Protein AF-A0A3S0DX94-F1 (afdb_monomer)

Solvent-accessible surface area (backbone atoms only — not comparable to full-atom values): 6609 Å² total; per-residue (Å²): 120,47,80,39,68,57,62,43,74,47,54,82,88,45,47,80,31,44,38,31,38,52,30,42,66,28,37,43,39,30,41,55,77,41,67,38,76,60,48,30,38,37,38,33,31,64,33,45,20,77,35,85,22,40,34,42,30,48,67,47,78,71,33,16,28,40,45,38,32,47,30,37,46,73,54,102,86,46,73,49,76,38,68,35,49,78,74,55,16,26,30,38,43,18,46,42,30,31,40,10,33,36,58,75,18,36,40,39,40,31,21,72,31,65,34,28,30,38,38,42,36,42,37,45,27,39,84,75,71,48,70,33,58,38,70,81,101

Mean predicted aligned error: 2.98 Å

Sequence (137 aa):
MVNLTASTALDSSYNDKTVKLNAAAGLTVTLPAATGSGFKVKIVVGTTVTSNGYIIQVANSTDAYQGFSLIVSDDTAAVKGFIASAGSDDTVTLNGTTTGGYVGDVVEIEDIESGKFQVSVTGKATGTEATPFSAAV

Secondary structure (DSSP, 8-state):
-EEESS-EE--GGGTTEEEEE--TT-EEEEPPP-BS---EEEEEE-S---SS-EEEE-SSTT-EEEEEEEEE-SSTT-EEEEE--TTT--EEEE-SBTTB--TT-EEEEEEEEBTEEEEEEEEE--SS---SEE---

Nearest PDB structures (foldseek):
  6xv2-assembly1_A  TM=4.590E-01  e=9.175E+00  Rice yellow mottle virus
  5x7h-assembly1_A  TM=2.026E-01  e=5.355E+00  Paenibacillus sp. 598K

Radius of gyration: 13.67 Å; Cα contacts (8 Å, |Δi|>4): 416; chains: 1; bounding box: 35×30×34 Å

pLDDT: mean 95.63, std 4.78, range [65.81, 98.56]

Foldseek 3Di:
DAEDQEADEDDQVQAPHEYEYDHLQEYEYEYEAQAQPFRKYKYFHAAQHDHDWHKYFYPDQQAFEFEWEWAAEPPDGDTDIDTGDPRAWGMFTDGSAQRHRHGGKMWIWTRRHGRYIYIYTYYYHYDHHDHRTDHDD

Structure (mmCIF, N/CA/C/O backbone):
data_AF-A0A3S0DX94-F1
#
_entry.id   AF-A0A3S0DX94-F1
#
loop_
_atom_site.group_PDB
_atom_site.id
_atom_site.type_symbol
_atom_site.label_atom_id
_atom_site.label_alt_id
_atom_site.label_comp_id
_atom_site.label_asym_id
_atom_site.label_entity_id
_atom_site.label_seq_id
_atom_site.pdbx_PDB_ins_code
_atom_site.Cartn_x
_atom_site.Cartn_y
_atom_site.Cartn_z
_atom_site.occupancy
_atom_site.B_iso_or_equiv
_atom_site.auth_seq_id
_atom_site.auth_comp_id
_atom_site.auth_asym_id
_atom_site.auth_atom_id
_atom_site.pdbx_PDB_model_num
ATOM 1 N N . MET A 1 1 ? -2.941 -15.768 3.301 1.00 82.88 1 MET A N 1
ATOM 2 C CA . MET A 1 1 ? -2.886 -14.724 2.257 1.00 82.88 1 MET A CA 1
ATOM 3 C C . MET A 1 1 ? -4.236 -14.693 1.562 1.00 82.88 1 MET A C 1
ATOM 5 O O . MET A 1 1 ? -4.719 -15.764 1.219 1.00 82.88 1 MET A O 1
ATOM 9 N N . VAL A 1 2 ? -4.848 -13.519 1.413 1.00 96.31 2 VAL A N 1
ATOM 10 C CA . VAL A 1 2 ? -6.138 -13.328 0.723 1.00 96.31 2 VAL A CA 1
ATOM 11 C C . VAL A 1 2 ? -5.873 -12.779 -0.675 1.00 96.31 2 VAL A C 1
ATOM 13 O O . VAL A 1 2 ? -4.943 -11.999 -0.849 1.00 96.31 2 VAL A O 1
ATOM 16 N N . ASN A 1 3 ? -6.64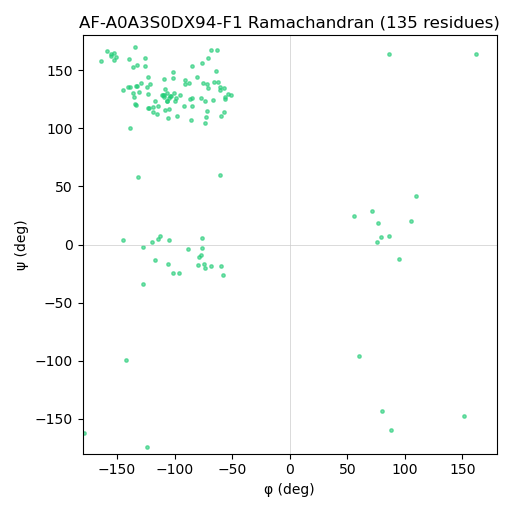3 -13.197 -1.675 1.00 97.31 3 ASN A N 1
ATOM 17 C CA . ASN A 1 3 ? -6.466 -12.777 -3.061 1.00 97.31 3 ASN A CA 1
ATOM 18 C C . ASN A 1 3 ? -7.667 -11.950 -3.527 1.00 97.31 3 ASN A C 1
ATOM 20 O O . ASN A 1 3 ? -8.774 -12.481 -3.567 1.00 97.31 3 ASN A O 1
ATOM 24 N N . LEU A 1 4 ? -7.442 -10.694 -3.907 1.00 97.94 4 LEU A N 1
ATOM 25 C CA . LEU A 1 4 ? -8.480 -9.803 -4.420 1.00 97.94 4 LEU A CA 1
ATOM 26 C C . LEU A 1 4 ? -8.369 -9.672 -5.937 1.00 97.94 4 LEU A C 1
ATOM 28 O O . LEU A 1 4 ? -7.310 -9.348 -6.474 1.00 97.94 4 LEU A O 1
ATOM 32 N N . THR A 1 5 ? -9.485 -9.909 -6.618 1.00 97.50 5 THR A N 1
ATOM 33 C CA . THR A 1 5 ? -9.634 -9.754 -8.076 1.00 97.50 5 THR A CA 1
ATOM 34 C C . THR A 1 5 ? -10.703 -8.725 -8.446 1.00 97.50 5 THR A C 1
ATOM 36 O O . THR A 1 5 ? -10.986 -8.533 -9.622 1.00 97.50 5 THR A O 1
ATOM 39 N N . ALA A 1 6 ? -11.320 -8.090 -7.449 1.00 97.62 6 ALA A N 1
ATOM 40 C CA . ALA A 1 6 ? -12.346 -7.066 -7.591 1.00 97.62 6 ALA A CA 1
ATOM 41 C C . ALA A 1 6 ? -12.282 -6.104 -6.398 1.00 97.62 6 ALA A C 1
ATOM 43 O O . ALA A 1 6 ? -11.706 -6.439 -5.355 1.00 97.62 6 ALA A O 1
ATOM 44 N N . SER A 1 7 ? -12.879 -4.920 -6.548 1.00 98.25 7 SER A N 1
ATOM 45 C CA . SER A 1 7 ? -12.944 -3.929 -5.475 1.00 98.25 7 SER A CA 1
ATOM 46 C C . SER A 1 7 ? -13.604 -4.510 -4.226 1.00 98.25 7 SER A C 1
ATOM 48 O O . SER A 1 7 ? -14.611 -5.209 -4.323 1.00 98.25 7 SER A O 1
ATOM 50 N N . THR A 1 8 ? -13.013 -4.257 -3.062 1.00 98.44 8 THR A N 1
ATOM 51 C CA . THR A 1 8 ? -13.394 -4.902 -1.802 1.00 98.44 8 THR A CA 1
ATOM 52 C C . THR A 1 8 ? -13.242 -3.920 -0.646 1.00 98.44 8 THR A C 1
ATOM 54 O O . THR A 1 8 ? -12.203 -3.274 -0.510 1.00 98.44 8 THR A O 1
ATOM 57 N N . ALA A 1 9 ? -14.260 -3.837 0.208 1.00 98.12 9 ALA A N 1
ATOM 58 C CA . ALA A 1 9 ? -14.141 -3.194 1.510 1.00 98.12 9 ALA A CA 1
ATOM 59 C C . ALA A 1 9 ? -13.586 -4.208 2.515 1.00 98.12 9 ALA A C 1
ATOM 61 O O . ALA A 1 9 ? -14.105 -5.319 2.632 1.00 98.12 9 ALA A O 1
ATOM 62 N N . LEU A 1 10 ? -12.508 -3.841 3.198 1.00 97.62 10 LEU A N 1
ATOM 63 C CA . LEU A 1 10 ? -11.897 -4.661 4.229 1.00 97.62 10 LEU A CA 1
ATOM 64 C C . LEU A 1 10 ? -12.666 -4.505 5.539 1.00 97.62 10 LEU A C 1
ATOM 66 O O . LEU A 1 10 ? -13.125 -3.422 5.896 1.00 97.62 10 LEU A O 1
ATOM 70 N N . ASP A 1 11 ? -12.750 -5.600 6.277 1.00 95.75 11 ASP A N 1
ATOM 71 C CA . ASP A 1 11 ? -13.272 -5.648 7.635 1.00 95.75 11 ASP A CA 1
ATOM 72 C C . ASP A 1 11 ? -12.226 -6.255 8.584 1.00 95.75 11 ASP A C 1
ATOM 74 O O . ASP A 1 11 ? -11.090 -6.556 8.200 1.00 95.75 11 ASP A O 1
ATOM 78 N N . SER A 1 12 ? -12.610 -6.472 9.839 1.00 94.00 12 SER A N 1
ATOM 79 C CA . SER A 1 12 ? -11.731 -7.042 10.863 1.00 94.00 12 SER A CA 1
ATOM 80 C C . SER A 1 12 ? -11.186 -8.439 10.527 1.00 94.00 12 SER A C 1
ATOM 82 O O . SER A 1 12 ? -10.168 -8.834 11.094 1.00 94.00 12 SER A O 1
ATOM 84 N N . SER A 1 13 ? -11.782 -9.183 9.585 1.00 96.00 13 SER A N 1
ATOM 85 C CA . SER A 1 13 ? -11.265 -10.492 9.153 1.00 96.00 13 SER A CA 1
ATOM 86 C C . SER A 1 13 ? -9.938 -10.395 8.384 1.00 96.00 13 SER A C 1
ATOM 88 O O . SER A 1 13 ? -9.188 -11.376 8.305 1.00 96.00 13 SER A O 1
ATOM 90 N N . TYR A 1 14 ? -9.617 -9.205 7.868 1.00 97.12 14 TYR A N 1
ATOM 91 C CA . TYR A 1 14 ? -8.369 -8.903 7.169 1.00 97.12 14 TYR A CA 1
ATOM 92 C C . TYR A 1 14 ? -7.245 -8.444 8.099 1.00 97.12 14 TYR A C 1
ATOM 94 O O . TYR A 1 14 ? -6.120 -8.264 7.628 1.00 97.12 14 TYR A O 1
ATOM 102 N N . ASN A 1 15 ? -7.517 -8.296 9.398 1.00 97.25 15 ASN A N 1
ATOM 103 C CA . ASN A 1 15 ? -6.502 -7.884 10.355 1.00 97.25 15 ASN A CA 1
ATOM 104 C C . ASN A 1 15 ? -5.337 -8.890 10.399 1.00 97.25 15 ASN A C 1
ATOM 106 O O . ASN A 1 15 ? -5.545 -10.110 10.398 1.00 97.25 15 ASN A O 1
ATOM 110 N N . ASP A 1 16 ? -4.110 -8.370 10.402 1.00 97.31 16 ASP A N 1
ATOM 111 C CA . ASP A 1 16 ? -2.851 -9.118 10.333 1.00 97.31 16 ASP A CA 1
ATOM 112 C C . ASP A 1 16 ? -2.744 -10.049 9.109 1.00 97.31 16 ASP A C 1
ATOM 114 O O . ASP A 1 16 ? -2.024 -11.056 9.115 1.00 97.31 16 ASP A O 1
ATOM 118 N N . LYS A 1 17 ? -3.473 -9.750 8.023 1.00 97.44 17 LYS A N 1
ATOM 119 C CA . LYS A 1 17 ? -3.397 -10.520 6.775 1.00 97.44 17 LYS A CA 1
ATOM 120 C C . LYS A 1 17 ? -2.541 -9.829 5.727 1.00 97.44 17 LYS A C 1
ATOM 122 O O . LYS A 1 17 ? -2.510 -8.611 5.575 1.00 97.44 17 LYS A O 1
ATOM 127 N N . THR A 1 18 ? -1.909 -10.669 4.911 1.00 98.12 18 THR A N 1
ATOM 128 C CA . THR A 1 18 ? -1.403 -10.264 3.601 1.00 98.12 18 THR A CA 1
ATOM 129 C C . THR A 1 18 ? -2.502 -10.410 2.556 1.00 98.12 18 THR A C 1
ATOM 131 O O . THR A 1 18 ? -3.046 -11.509 2.378 1.00 98.12 18 THR A O 1
ATOM 134 N N . VAL A 1 19 ? -2.783 -9.324 1.849 1.00 98.25 19 VAL A N 1
ATOM 135 C CA . VAL A 1 19 ? -3.754 -9.213 0.762 1.00 98.25 19 VAL A CA 1
ATOM 136 C C . VAL A 1 19 ? -2.999 -9.056 -0.552 1.00 98.25 19 VAL A C 1
ATOM 138 O O . VAL A 1 19 ? -2.148 -8.188 -0.679 1.00 98.25 19 VAL A O 1
ATOM 141 N N . LYS A 1 20 ? -3.291 -9.897 -1.540 1.00 98.19 20 LYS A N 1
ATOM 142 C CA . LYS A 1 20 ? -2.673 -9.856 -2.865 1.00 98.19 20 LYS A CA 1
ATOM 143 C C . LYS A 1 20 ? -3.647 -9.262 -3.878 1.00 98.19 20 LYS A C 1
ATOM 145 O O . LYS A 1 20 ? -4.756 -9.775 -4.008 1.00 98.19 20 LYS A O 1
ATOM 150 N N . LEU A 1 21 ? -3.226 -8.230 -4.608 1.00 98.25 21 LEU A N 1
ATOM 151 C CA . LEU A 1 21 ? -4.024 -7.605 -5.668 1.00 98.25 21 LEU A CA 1
ATOM 152 C C . LEU A 1 21 ? -3.722 -8.262 -7.015 1.00 98.25 21 LEU A C 1
ATOM 154 O O . LEU A 1 21 ? -2.582 -8.239 -7.475 1.00 98.25 21 LEU A O 1
ATOM 158 N N . ASN A 1 22 ? -4.727 -8.863 -7.643 1.00 97.56 22 ASN A N 1
ATOM 159 C CA . ASN A 1 22 ? -4.586 -9.617 -8.886 1.00 97.56 22 ASN A CA 1
ATOM 160 C C . ASN A 1 22 ? -5.651 -9.191 -9.907 1.00 97.56 22 ASN A C 1
ATOM 162 O O . ASN A 1 22 ? -6.454 -10.003 -10.366 1.00 97.56 22 ASN A O 1
ATOM 166 N N . ALA A 1 23 ? -5.662 -7.902 -10.252 1.00 97.62 23 ALA A N 1
ATOM 167 C CA . ALA A 1 23 ? -6.553 -7.342 -11.262 1.00 97.62 23 ALA A CA 1
ATOM 168 C C . ALA A 1 23 ? -5.797 -6.337 -12.140 1.00 97.62 23 ALA A C 1
ATOM 170 O O . ALA A 1 23 ? -5.622 -5.182 -11.765 1.00 97.62 23 ALA A O 1
ATOM 171 N N . ALA A 1 24 ? -5.384 -6.755 -13.341 1.00 96.44 24 ALA A N 1
ATOM 172 C CA . ALA A 1 24 ? -4.670 -5.880 -14.281 1.00 96.44 24 ALA A CA 1
ATOM 173 C C . ALA A 1 24 ? -5.472 -4.616 -14.659 1.00 96.44 24 ALA A C 1
ATOM 175 O O . ALA A 1 24 ? -4.890 -3.582 -14.970 1.00 96.44 24 ALA A O 1
ATOM 176 N N . ALA A 1 25 ? -6.805 -4.682 -14.584 1.00 97.25 25 ALA A N 1
ATOM 177 C CA . ALA A 1 25 ? -7.687 -3.546 -14.836 1.00 97.25 25 ALA A CA 1
ATOM 178 C C . ALA A 1 25 ? -7.754 -2.522 -13.681 1.00 97.25 25 ALA A C 1
ATOM 180 O O . ALA A 1 25 ? -8.442 -1.511 -13.819 1.00 97.25 25 ALA A O 1
ATOM 181 N N . GLY A 1 26 ? -7.078 -2.783 -12.559 1.00 97.25 26 GLY A N 1
ATOM 182 C CA . GLY A 1 26 ? -7.207 -2.015 -11.326 1.00 97.25 26 GLY A CA 1
ATOM 183 C C . GLY A 1 26 ? -8.360 -2.501 -10.445 1.00 97.25 26 GLY A C 1
ATOM 184 O O . GLY A 1 26 ? -9.230 -3.258 -10.879 1.00 97.25 26 GLY A O 1
ATOM 185 N N . LEU A 1 27 ? -8.340 -2.091 -9.179 1.00 98.31 27 LEU A N 1
ATOM 186 C CA . LEU A 1 27 ? -9.416 -2.302 -8.207 1.00 98.31 27 LEU A CA 1
ATOM 187 C C . LEU A 1 27 ? -9.293 -1.283 -7.072 1.00 98.31 27 LEU A C 1
ATOM 189 O O . LEU A 1 27 ? -8.243 -0.660 -6.904 1.00 98.31 27 LEU A O 1
ATOM 193 N N . THR A 1 28 ? -10.343 -1.173 -6.265 1.00 98.56 28 THR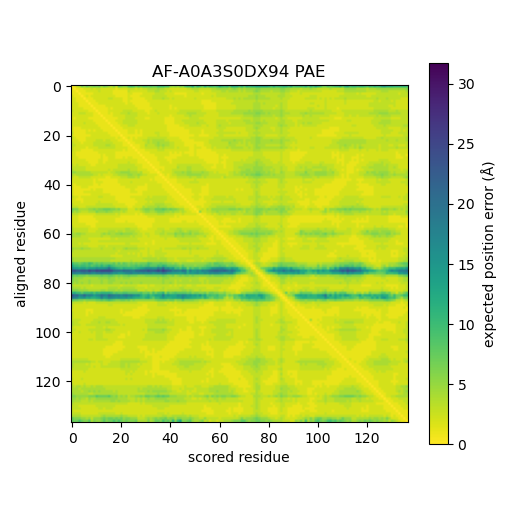 A N 1
ATOM 194 C CA . THR A 1 28 ? -10.361 -0.330 -5.067 1.00 98.56 28 THR A CA 1
ATOM 195 C C . THR A 1 28 ? -10.405 -1.183 -3.805 1.00 98.56 28 THR A C 1
ATOM 197 O O . THR A 1 28 ? -11.260 -2.059 -3.671 1.00 98.56 28 THR A O 1
ATOM 200 N N . VAL A 1 29 ? -9.505 -0.918 -2.868 1.00 98.44 29 VAL A N 1
ATOM 201 C CA . VAL A 1 29 ? -9.521 -1.452 -1.508 1.00 98.44 29 VAL A CA 1
ATOM 202 C C . VAL A 1 29 ? -9.967 -0.334 -0.577 1.00 98.44 29 VAL A C 1
ATOM 204 O O . VAL A 1 29 ? -9.277 0.674 -0.459 1.00 98.44 29 VAL A O 1
ATOM 207 N N . THR A 1 30 ? -11.104 -0.514 0.087 1.00 98.44 30 THR A N 1
ATOM 208 C CA . THR A 1 30 ? -11.581 0.433 1.104 1.00 98.44 30 THR A CA 1
ATOM 209 C C . THR A 1 30 ? -11.237 -0.113 2.483 1.00 98.44 30 THR A C 1
ATOM 211 O O . THR A 1 30 ? -11.604 -1.244 2.798 1.00 98.44 30 THR A O 1
ATOM 214 N N . LEU A 1 31 ? -10.513 0.652 3.293 1.00 97.75 31 LEU A N 1
ATOM 215 C CA . LEU A 1 31 ? -10.166 0.281 4.667 1.00 97.75 31 LEU A CA 1
ATOM 216 C C . LEU A 1 31 ? -11.394 0.335 5.593 1.00 97.75 31 LEU A C 1
ATOM 218 O O . LEU A 1 31 ? -12.362 1.020 5.267 1.00 97.75 31 LEU A O 1
ATOM 222 N N . PRO A 1 32 ? -11.376 -0.338 6.759 1.00 97.38 32 PRO A N 1
ATOM 223 C CA . PRO A 1 32 ? -12.316 -0.020 7.833 1.00 97.38 32 PRO A CA 1
ATOM 224 C C . PRO A 1 32 ? -12.096 1.417 8.342 1.00 97.38 32 PRO A C 1
ATOM 226 O O . PRO A 1 32 ? -11.080 2.037 8.039 1.00 97.38 32 PRO A O 1
ATOM 229 N N . ALA A 1 33 ? -13.033 1.950 9.129 1.00 96.88 33 ALA A N 1
ATOM 230 C CA . ALA A 1 33 ? -12.844 3.252 9.775 1.00 96.88 33 ALA A CA 1
ATOM 231 C C . ALA A 1 33 ? -11.699 3.200 10.804 1.00 96.88 33 ALA A C 1
ATOM 233 O O . ALA A 1 33 ? -11.596 2.220 11.549 1.00 96.88 33 ALA A O 1
ATOM 234 N N . ALA A 1 34 ? -10.876 4.250 10.869 1.00 96.12 34 ALA A N 1
ATOM 235 C CA . ALA A 1 34 ? -9.810 4.367 11.863 1.00 96.12 34 ALA A CA 1
ATOM 236 C C . ALA A 1 34 ? -10.400 4.659 13.244 1.00 96.12 34 ALA A C 1
ATOM 238 O O . ALA A 1 34 ? -10.885 5.762 13.513 1.00 96.12 34 ALA A O 1
ATOM 239 N N . THR A 1 35 ? -10.326 3.686 14.150 1.00 96.62 35 THR A N 1
ATOM 240 C CA . THR A 1 35 ? -10.785 3.849 15.538 1.00 96.62 35 THR A CA 1
ATOM 241 C C . THR A 1 35 ? -9.638 3.768 16.545 1.00 96.62 35 THR A C 1
ATOM 243 O O . THR A 1 35 ? -9.896 3.748 17.747 1.00 96.62 35 THR A O 1
ATOM 246 N N . GLY A 1 36 ? -8.384 3.665 16.091 1.00 93.94 36 GLY A N 1
ATOM 247 C CA . GLY A 1 36 ? -7.241 3.316 16.937 1.00 93.94 36 GLY A CA 1
ATOM 248 C C . GLY A 1 36 ? -7.253 1.847 17.368 1.00 93.94 36 GLY A C 1
ATOM 249 O O . GLY A 1 36 ? -6.800 1.510 18.459 1.00 93.94 36 GLY A O 1
ATOM 250 N N . SER A 1 37 ? -7.831 0.968 16.548 1.00 94.94 37 SER A N 1
ATOM 251 C CA . SER A 1 37 ? -7.998 -0.460 16.847 1.00 94.94 37 SER A CA 1
ATOM 252 C C . SER A 1 37 ? -6.706 -1.276 16.745 1.00 94.94 37 SER A C 1
ATOM 254 O O . SER A 1 37 ? -6.663 -2.407 17.233 1.00 94.94 37 SER A O 1
ATOM 256 N N . GLY A 1 38 ? -5.668 -0.739 16.095 1.00 96.00 38 GLY A N 1
ATOM 257 C CA . GLY A 1 38 ? -4.476 -1.500 15.728 1.00 96.00 38 GLY A CA 1
ATOM 258 C C . GLY A 1 38 ? -4.687 -2.416 14.520 1.00 96.00 38 GLY A C 1
ATOM 259 O O . GLY A 1 38 ? -3.913 -3.355 14.348 1.00 96.00 38 GLY A O 1
ATOM 260 N N . PHE A 1 39 ? -5.726 -2.191 13.704 1.00 98.06 39 PHE A N 1
ATOM 261 C CA . PHE A 1 39 ? -5.935 -2.917 12.451 1.00 98.06 39 PHE A CA 1
ATOM 262 C C . PHE A 1 39 ? -4.713 -2.788 11.536 1.00 98.06 39 PHE A C 1
ATOM 264 O O . PHE A 1 39 ? -4.320 -1.677 11.195 1.00 98.06 39 PHE A O 1
ATOM 271 N N . LYS A 1 40 ? -4.144 -3.912 11.096 1.00 97.94 40 LYS A N 1
ATOM 272 C CA . LYS A 1 40 ? -2.975 -3.973 10.213 1.00 97.94 40 LYS A CA 1
ATOM 273 C C . LYS A 1 40 ? -3.280 -4.785 8.972 1.00 97.94 40 LYS A C 1
ATOM 275 O O . LYS A 1 40 ? -3.808 -5.894 9.056 1.00 97.94 40 LYS A O 1
ATOM 280 N N . VAL A 1 41 ? -2.865 -4.284 7.814 1.00 98.31 41 VAL A N 1
ATOM 281 C CA . VAL A 1 41 ? -2.939 -5.036 6.560 1.00 98.31 41 VAL A CA 1
ATOM 282 C C . VAL A 1 41 ? -1.702 -4.793 5.707 1.00 98.31 41 VAL A C 1
ATOM 284 O O . VAL A 1 41 ? -1.239 -3.666 5.540 1.00 98.31 41 VAL A O 1
ATOM 287 N N . LYS A 1 42 ? -1.169 -5.881 5.145 1.00 98.50 42 LYS A N 1
ATOM 288 C CA . LYS A 1 42 ? -0.086 -5.835 4.160 1.00 98.50 42 LYS A CA 1
ATOM 289 C C . LYS A 1 42 ? -0.650 -6.133 2.784 1.00 98.50 42 LYS A C 1
ATOM 291 O O . LYS A 1 42 ? -0.999 -7.274 2.489 1.00 98.50 42 LYS A O 1
ATOM 296 N N . ILE A 1 43 ? -0.723 -5.130 1.931 1.00 98.44 43 ILE A N 1
ATOM 297 C CA . ILE A 1 43 ? -1.199 -5.257 0.561 1.00 98.44 43 ILE A CA 1
ATOM 298 C C . ILE A 1 43 ? 0.013 -5.451 -0.349 1.00 98.44 43 ILE A C 1
ATOM 300 O O . ILE A 1 43 ? 0.979 -4.701 -0.282 1.00 98.44 43 ILE A O 1
ATOM 304 N N . VAL A 1 44 ? -0.022 -6.478 -1.189 1.00 98.44 44 VAL A N 1
ATOM 305 C CA . VAL A 1 44 ? 1.040 -6.812 -2.139 1.00 98.44 44 VAL A CA 1
ATOM 306 C C . VAL A 1 44 ? 0.450 -6.830 -3.536 1.00 98.44 44 VAL A C 1
ATOM 308 O O . VAL A 1 44 ? -0.548 -7.508 -3.799 1.00 98.44 44 VAL A O 1
ATOM 311 N N . VAL A 1 45 ? 1.086 -6.127 -4.462 1.00 98.31 45 VAL A N 1
ATOM 312 C CA . VAL A 1 45 ? 0.704 -6.168 -5.867 1.00 98.31 45 VAL A CA 1
ATOM 313 C C . VAL A 1 45 ? 1.114 -7.517 -6.448 1.00 98.31 45 VAL A C 1
ATOM 315 O O . VAL A 1 45 ? 2.288 -7.876 -6.527 1.00 98.31 45 VAL A O 1
ATOM 318 N N . GLY A 1 46 ? 0.116 -8.301 -6.836 1.00 97.56 46 GLY A N 1
ATOM 319 C CA . GLY A 1 46 ? 0.285 -9.631 -7.401 1.00 97.56 46 GLY A CA 1
ATOM 320 C C . GLY A 1 46 ? 0.282 -9.682 -8.922 1.00 97.56 46 GLY A C 1
ATOM 321 O O . GLY A 1 46 ? 0.853 -10.607 -9.495 1.00 97.56 46 GLY A O 1
ATOM 322 N N . THR A 1 47 ? -0.340 -8.691 -9.555 1.00 97.94 47 THR A N 1
ATOM 323 C CA . THR A 1 47 ? -0.378 -8.484 -11.003 1.00 97.94 47 THR A CA 1
ATOM 324 C C . THR A 1 47 ? -0.128 -7.007 -11.261 1.00 97.94 47 THR A C 1
ATOM 326 O O . THR A 1 47 ? -0.824 -6.179 -10.676 1.00 97.94 47 THR A O 1
ATOM 329 N N . THR A 1 48 ? 0.841 -6.670 -12.115 1.00 98.00 48 THR A N 1
ATOM 330 C CA . THR A 1 48 ? 1.072 -5.276 -12.520 1.00 98.00 48 THR A CA 1
ATOM 331 C C . THR A 1 48 ? -0.212 -4.698 -13.109 1.00 98.00 48 THR A C 1
ATOM 333 O O . THR A 1 48 ? -0.803 -5.304 -14.005 1.00 98.00 48 THR A O 1
ATOM 336 N N . VAL A 1 49 ? -0.657 -3.555 -12.592 1.00 97.69 49 VAL A N 1
ATOM 337 C CA . VAL A 1 49 ? -1.829 -2.864 -13.139 1.00 97.69 49 VAL A CA 1
ATOM 338 C C . VAL A 1 49 ? -1.477 -2.252 -14.492 1.00 97.69 49 VAL A C 1
ATOM 340 O O . VAL A 1 49 ? -0.389 -1.717 -14.679 1.00 97.69 49 VAL A O 1
ATOM 343 N N . THR A 1 50 ? -2.385 -2.367 -15.453 1.00 97.06 50 THR A N 1
ATOM 344 C CA . THR A 1 50 ? -2.192 -1.884 -16.828 1.00 97.06 50 THR A CA 1
ATOM 345 C C . THR A 1 50 ? -3.176 -0.783 -17.212 1.00 97.06 50 THR A C 1
ATOM 347 O O . THR A 1 50 ? -2.997 -0.138 -18.240 1.00 97.06 50 THR A O 1
ATOM 350 N N . SER A 1 51 ? -4.230 -0.574 -16.420 1.00 93.75 51 SER A N 1
ATOM 351 C CA . SER A 1 51 ? -5.220 0.486 -16.629 1.00 93.75 51 SER A CA 1
ATOM 352 C C . SER A 1 51 ? -5.863 0.914 -15.312 1.00 93.75 51 SER A C 1
ATOM 354 O O . SER A 1 51 ? -5.916 0.125 -14.371 1.00 93.75 51 SER A O 1
ATOM 356 N N . ASN A 1 52 ? -6.428 2.124 -15.280 1.00 94.38 52 ASN A N 1
ATOM 357 C CA . ASN A 1 52 ? -7.013 2.751 -14.091 1.00 94.38 52 ASN A CA 1
ATOM 358 C C . ASN A 1 52 ? -5.966 2.911 -12.976 1.00 94.38 52 ASN A C 1
ATOM 360 O O . ASN A 1 52 ? -5.187 3.859 -12.997 1.00 94.38 52 ASN A O 1
ATOM 364 N N . GLY A 1 53 ? -5.924 1.968 -12.041 1.00 96.44 53 GLY A N 1
ATOM 365 C CA . GLY A 1 53 ? -4.985 1.930 -10.931 1.00 96.44 53 GLY A CA 1
ATOM 366 C C . GLY A 1 53 ? -5.470 0.999 -9.824 1.00 96.44 53 GLY A C 1
ATOM 367 O O . GLY A 1 53 ? -6.644 0.623 -9.770 1.00 96.44 53 GLY A O 1
ATOM 368 N N . TYR A 1 54 ? -4.563 0.621 -8.930 1.00 98.56 54 TYR A N 1
ATOM 369 C CA . TYR A 1 54 ? -4.941 0.127 -7.614 1.00 98.56 54 TYR A CA 1
ATOM 370 C C . TYR A 1 54 ? -5.147 1.320 -6.692 1.00 98.56 54 TYR A C 1
ATOM 372 O O . TYR A 1 54 ? -4.217 2.091 -6.467 1.00 98.56 54 TYR A O 1
ATOM 380 N N . ILE A 1 55 ? -6.364 1.457 -6.181 1.00 98.56 55 ILE A N 1
ATOM 381 C CA . ILE A 1 55 ? -6.752 2.524 -5.263 1.00 98.56 55 ILE A CA 1
ATOM 382 C C . ILE A 1 55 ? -6.900 1.897 -3.882 1.00 98.56 55 ILE A C 1
ATOM 384 O O . ILE A 1 55 ? -7.652 0.939 -3.724 1.00 98.56 55 ILE A O 1
ATOM 388 N N . ILE A 1 56 ? -6.184 2.407 -2.890 1.00 98.44 56 ILE A N 1
ATOM 389 C CA . ILE A 1 56 ? -6.332 2.019 -1.491 1.00 98.44 56 ILE A CA 1
ATOM 390 C C . ILE A 1 56 ? -6.744 3.274 -0.740 1.00 98.44 56 ILE A C 1
ATOM 392 O O . ILE A 1 56 ? -5.980 4.231 -0.698 1.00 98.44 56 ILE A O 1
ATOM 396 N N . GLN A 1 57 ? -7.957 3.283 -0.207 1.00 98.12 57 GLN A N 1
ATOM 397 C CA . GLN A 1 57 ? -8.570 4.481 0.356 1.00 98.12 57 GLN A CA 1
ATOM 398 C C . GLN A 1 57 ? -9.189 4.196 1.721 1.00 98.12 57 GLN A C 1
ATOM 400 O O . GLN A 1 57 ? -9.581 3.062 2.025 1.00 98.12 57 GLN A O 1
ATOM 405 N N . VAL A 1 58 ? -9.303 5.233 2.538 1.00 97.44 58 VAL A N 1
ATOM 406 C CA . VAL A 1 58 ? -10.071 5.194 3.786 1.00 97.44 58 VAL A CA 1
ATOM 407 C C . VAL A 1 58 ? -11.582 5.085 3.525 1.00 97.44 58 VAL A C 1
ATOM 409 O O . VAL A 1 58 ? -12.059 5.262 2.404 1.00 97.44 58 VAL A O 1
ATOM 412 N N . ALA A 1 59 ? -12.364 4.776 4.563 1.00 96.19 59 ALA A N 1
ATOM 413 C CA . ALA A 1 59 ? -13.821 4.645 4.447 1.00 96.19 59 ALA A CA 1
ATOM 414 C C . ALA A 1 59 ? -14.589 5.978 4.444 1.00 96.19 59 ALA A C 1
ATOM 416 O O . ALA A 1 59 ? -15.777 5.986 4.119 1.00 96.19 59 ALA A O 1
ATOM 417 N N . ASN A 1 60 ? -13.972 7.070 4.900 1.00 93.56 60 ASN A N 1
ATOM 418 C CA . ASN A 1 60 ? -14.650 8.332 5.187 1.00 93.56 60 ASN A CA 1
ATOM 419 C C . ASN A 1 60 ? -13.685 9.525 5.096 1.00 93.56 60 ASN A C 1
ATOM 421 O O . ASN A 1 60 ? -12.480 9.359 5.218 1.00 93.56 60 ASN A O 1
ATOM 425 N N . SER A 1 61 ? -14.235 10.732 4.979 1.00 92.25 61 SER A N 1
ATOM 426 C CA . SER A 1 61 ? -13.475 11.980 4.821 1.00 92.25 61 SER A CA 1
ATOM 427 C C . SER A 1 61 ? -12.825 12.508 6.112 1.00 92.25 61 SER A C 1
ATOM 429 O O . SER A 1 61 ? -12.372 13.651 6.149 1.00 92.25 61 SER A O 1
ATOM 431 N N . THR A 1 62 ? -12.892 11.765 7.221 1.00 94.12 62 THR A N 1
ATOM 432 C CA . THR A 1 62 ? -12.280 12.161 8.504 1.00 94.12 62 THR A CA 1
ATOM 433 C C . THR A 1 62 ? -11.015 11.379 8.825 1.00 94.12 62 THR A C 1
ATOM 435 O O . THR A 1 62 ? -10.241 11.809 9.679 1.00 94.12 62 THR A O 1
ATOM 438 N N . ASP A 1 63 ? -10.804 10.259 8.141 1.00 96.31 63 ASP A N 1
ATOM 439 C CA . ASP A 1 63 ? -9.624 9.424 8.284 1.00 96.31 63 ASP A CA 1
ATOM 440 C C . ASP A 1 63 ? -8.557 9.872 7.281 1.00 96.31 63 ASP A C 1
ATOM 442 O O . ASP A 1 63 ? -8.855 10.150 6.124 1.00 96.31 63 ASP A O 1
ATOM 446 N N . ALA A 1 64 ? -7.298 9.917 7.710 1.00 97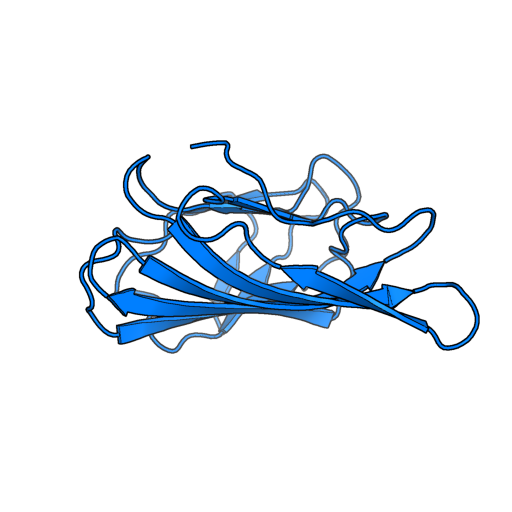.12 64 ALA A N 1
ATOM 447 C CA . ALA A 1 64 ? -6.185 10.305 6.851 1.00 97.12 64 ALA A CA 1
ATOM 448 C C . ALA A 1 64 ? -4.947 9.436 7.085 1.00 97.12 64 ALA A C 1
ATOM 450 O O . ALA A 1 64 ? -4.763 8.808 8.135 1.00 97.12 64 ALA A O 1
ATOM 451 N N . TYR A 1 65 ? -4.068 9.430 6.092 1.00 97.38 65 TYR A N 1
ATOM 452 C CA . TYR A 1 65 ? -2.793 8.746 6.110 1.00 97.38 65 TYR A CA 1
ATOM 453 C C . TYR A 1 65 ? -1.680 9.601 6.714 1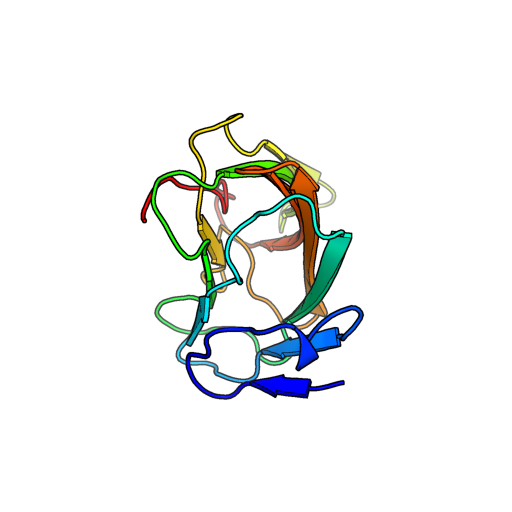.00 97.38 65 TYR A C 1
ATOM 455 O O . TYR A 1 65 ? -1.512 10.778 6.410 1.00 97.38 65 TYR A O 1
ATOM 463 N N . GLN A 1 66 ? -0.847 8.947 7.519 1.00 96.44 66 GLN A N 1
ATOM 464 C CA . GLN A 1 66 ? 0.384 9.469 8.093 1.00 96.44 66 GLN A CA 1
ATOM 465 C C . GLN A 1 66 ? 1.530 8.545 7.681 1.00 96.44 66 GLN A C 1
ATOM 467 O O . GLN A 1 66 ? 1.556 7.372 8.050 1.00 96.44 66 GLN A O 1
ATOM 472 N N . GLY A 1 67 ? 2.509 9.041 6.931 1.00 96.00 67 GLY A N 1
ATOM 473 C CA . GLY A 1 67 ? 3.652 8.215 6.556 1.00 96.00 67 GLY A CA 1
ATOM 474 C C . GLY A 1 67 ? 4.283 8.615 5.240 1.00 96.00 67 GLY A C 1
ATOM 475 O O . GLY A 1 67 ? 4.348 9.798 4.905 1.00 96.00 67 GLY A O 1
ATOM 476 N N . PHE A 1 68 ? 4.814 7.630 4.525 1.00 97.31 68 PHE A N 1
ATOM 477 C CA . PHE A 1 68 ? 5.667 7.883 3.373 1.00 97.31 68 PHE A CA 1
ATOM 478 C C . PHE A 1 68 ? 5.630 6.752 2.347 1.00 97.31 68 PHE A C 1
ATOM 480 O O . PHE A 1 68 ? 5.209 5.629 2.618 1.00 97.31 68 PHE A O 1
ATOM 487 N N . SER A 1 69 ? 6.127 7.052 1.154 1.00 97.75 69 SER A N 1
ATOM 488 C CA . SER A 1 69 ? 6.419 6.083 0.107 1.00 97.75 69 SER A CA 1
ATOM 489 C C . SER A 1 69 ? 7.890 6.147 -0.274 1.00 97.75 69 SER A C 1
ATOM 491 O O . SER A 1 69 ? 8.420 7.244 -0.449 1.00 97.75 69 SER A O 1
ATOM 493 N N . LEU A 1 70 ? 8.521 4.995 -0.476 1.00 96.94 70 LEU A N 1
ATOM 494 C CA . LEU A 1 70 ? 9.853 4.852 -1.055 1.00 96.94 70 LEU A CA 1
ATOM 495 C C . LEU A 1 70 ? 9.731 4.104 -2.380 1.00 96.94 70 LEU A C 1
ATOM 497 O O . LEU A 1 70 ? 9.403 2.918 -2.411 1.00 96.94 70 LEU A O 1
ATOM 501 N N . ILE A 1 71 ? 9.997 4.804 -3.475 1.00 95.00 71 ILE A N 1
ATOM 502 C CA . ILE A 1 71 ? 9.848 4.271 -4.824 1.00 95.00 71 ILE A CA 1
ATOM 503 C C . ILE A 1 71 ? 11.217 4.247 -5.497 1.00 95.00 71 ILE A C 1
ATOM 505 O O . ILE A 1 71 ? 11.898 5.269 -5.580 1.00 95.00 71 ILE A O 1
ATOM 509 N N . VAL A 1 72 ? 11.631 3.072 -5.964 1.00 94.88 72 VAL A N 1
ATOM 510 C CA . VAL A 1 72 ? 12.833 2.909 -6.784 1.00 94.88 72 VAL A CA 1
ATOM 511 C C . VAL A 1 72 ? 12.538 3.443 -8.184 1.00 94.88 72 VAL A C 1
ATOM 513 O O . VAL A 1 72 ? 11.583 3.004 -8.827 1.00 94.88 72 VAL A O 1
ATOM 516 N N . SER A 1 73 ? 13.352 4.399 -8.621 1.00 90.69 73 SER A N 1
ATOM 517 C CA . SER A 1 73 ? 13.267 5.021 -9.942 1.00 90.69 73 SER A CA 1
ATOM 518 C C . SER A 1 73 ? 13.820 4.098 -11.027 1.00 90.69 73 SER A C 1
ATOM 520 O O . SER A 1 73 ? 14.654 3.229 -10.750 1.00 90.69 73 SER A O 1
ATOM 522 N N . ASP A 1 74 ? 13.373 4.297 -12.265 1.00 86.31 74 ASP A N 1
ATOM 523 C CA . ASP A 1 74 ? 14.000 3.693 -13.443 1.00 86.31 74 ASP A CA 1
ATOM 524 C C . ASP A 1 74 ? 15.302 4.404 -13.860 1.00 86.31 74 ASP A C 1
ATOM 526 O O . ASP A 1 74 ? 16.064 3.859 -14.665 1.00 86.31 74 ASP A O 1
ATOM 530 N N . ASP A 1 75 ? 15.618 5.552 -13.251 1.00 82.81 75 ASP A N 1
ATOM 531 C CA . ASP A 1 75 ? 16.938 6.171 -13.308 1.00 82.81 75 ASP A CA 1
ATOM 532 C C . ASP A 1 75 ? 17.935 5.431 -12.396 1.00 82.81 75 ASP A C 1
ATOM 534 O O . ASP A 1 75 ? 17.631 5.009 -11.277 1.00 82.81 75 ASP A O 1
ATOM 538 N N . THR A 1 76 ? 19.149 5.268 -12.917 1.00 65.81 76 THR A N 1
ATOM 539 C CA . THR A 1 76 ? 20.216 4.311 -12.575 1.00 65.81 76 THR A CA 1
ATOM 540 C C . THR A 1 76 ? 20.779 4.368 -11.138 1.00 65.81 76 THR A C 1
ATOM 542 O O . THR A 1 76 ? 21.987 4.487 -10.951 1.00 65.81 76 THR A O 1
ATOM 545 N N . ALA A 1 77 ? 19.913 4.148 -10.136 1.00 78.69 77 ALA A N 1
ATOM 546 C CA . ALA A 1 77 ? 20.133 4.045 -8.679 1.00 78.69 77 ALA A CA 1
ATOM 547 C C . ALA A 1 77 ? 19.593 5.213 -7.825 1.00 78.69 77 ALA A C 1
ATOM 549 O O . ALA A 1 77 ? 20.236 5.629 -6.859 1.00 78.69 77 ALA A O 1
ATOM 550 N N . ALA A 1 78 ? 18.386 5.708 -8.119 1.00 89.56 78 ALA A N 1
ATOM 551 C CA . ALA A 1 78 ? 17.689 6.668 -7.259 1.00 89.56 78 ALA A CA 1
ATOM 552 C C . ALA A 1 78 ? 16.471 6.057 -6.541 1.00 89.56 78 ALA A C 1
ATOM 554 O O . ALA A 1 78 ? 15.702 5.289 -7.117 1.00 89.56 78 ALA A O 1
ATOM 555 N N . VAL A 1 79 ? 16.258 6.458 -5.283 1.00 93.25 79 VAL A N 1
ATOM 556 C CA . VAL A 1 79 ? 14.994 6.251 -4.557 1.00 93.25 79 VAL A CA 1
ATOM 557 C C . VAL A 1 79 ? 14.327 7.607 -4.380 1.00 93.25 79 VAL A C 1
ATOM 559 O O . VAL A 1 79 ? 14.956 8.557 -3.908 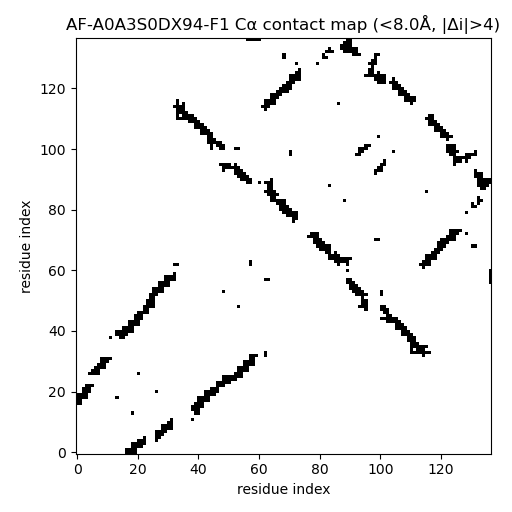1.00 93.25 79 VAL A O 1
ATOM 562 N N . LYS A 1 80 ? 13.055 7.705 -4.759 1.00 93.94 80 LYS A N 1
ATOM 563 C CA . LYS A 1 80 ? 12.219 8.883 -4.534 1.00 93.94 80 LYS A CA 1
ATOM 564 C C . LYS A 1 80 ? 11.347 8.645 -3.306 1.00 93.94 80 LYS A C 1
ATOM 566 O O . LYS A 1 80 ? 10.659 7.630 -3.209 1.00 93.94 80 LYS A O 1
ATOM 571 N N . GLY A 1 81 ? 11.420 9.577 -2.361 1.00 95.12 81 GLY A N 1
ATOM 572 C CA . GLY A 1 81 ? 10.580 9.599 -1.171 1.00 95.12 81 GLY A CA 1
ATOM 573 C C . GLY A 1 81 ? 9.436 10.594 -1.340 1.00 95.12 81 GLY A C 1
ATOM 574 O O . GLY A 1 81 ? 9.696 11.746 -1.682 1.00 95.12 81 GLY A O 1
ATOM 575 N N . PHE A 1 82 ? 8.203 10.177 -1.061 1.00 96.25 82 PHE A N 1
ATOM 576 C CA . PHE A 1 82 ? 7.045 11.074 -0.965 1.00 96.25 82 PHE A CA 1
ATOM 577 C C . PHE A 1 82 ? 6.401 10.918 0.410 1.00 96.25 82 PHE A C 1
ATOM 579 O O . PHE A 1 82 ? 6.397 9.825 0.970 1.00 96.25 82 PHE A O 1
ATOM 586 N N . ILE A 1 83 ? 5.900 12.012 0.972 1.00 96.75 83 ILE A N 1
ATOM 587 C CA . ILE A 1 83 ? 5.288 12.045 2.304 1.00 96.75 83 ILE A CA 1
ATOM 588 C C . ILE A 1 83 ? 3.787 12.230 2.105 1.00 96.75 83 ILE A C 1
ATOM 590 O O . ILE A 1 83 ? 3.390 13.087 1.318 1.00 96.75 83 ILE A O 1
ATOM 594 N N . ALA A 1 84 ? 2.980 11.445 2.816 1.00 95.06 84 ALA A N 1
ATOM 595 C CA . ALA A 1 84 ? 1.548 11.699 2.900 1.00 95.06 84 ALA A CA 1
ATOM 596 C C . ALA A 1 84 ? 1.332 13.016 3.656 1.00 95.06 84 ALA A C 1
ATOM 598 O O . ALA A 1 84 ? 1.839 13.188 4.770 1.00 95.06 84 ALA A O 1
ATOM 599 N N . SER A 1 85 ? 0.623 13.957 3.040 1.00 89.44 85 SER A N 1
ATOM 600 C CA . SER A 1 85 ? 0.276 15.236 3.646 1.00 89.44 85 SER A CA 1
ATOM 601 C C . SER A 1 85 ? -0.493 14.987 4.936 1.00 89.44 85 SER A C 1
ATOM 603 O O . SER A 1 85 ? -1.600 14.442 4.928 1.00 89.44 85 SER A O 1
ATOM 605 N N . ALA A 1 86 ? 0.133 15.377 6.046 1.00 74.44 86 ALA A N 1
ATOM 606 C CA . ALA A 1 86 ? -0.330 15.015 7.369 1.00 74.44 86 ALA A CA 1
ATOM 607 C C . ALA A 1 86 ? -1.757 15.531 7.619 1.00 74.44 86 ALA A C 1
ATOM 609 O O . ALA A 1 86 ? -1.967 16.735 7.770 1.00 74.44 86 ALA A O 1
ATOM 610 N N . GLY A 1 87 ? -2.719 14.610 7.694 1.00 74.81 87 GLY A N 1
ATOM 611 C CA . GLY A 1 87 ? -4.121 14.907 7.986 1.00 74.81 87 GLY A CA 1
ATOM 612 C C . GLY A 1 87 ? -5.004 15.280 6.791 1.00 74.81 87 GLY A C 1
ATOM 613 O O . GLY A 1 87 ? -6.139 15.679 7.029 1.00 74.81 87 GLY A O 1
ATOM 614 N N . SER A 1 88 ? -4.527 15.177 5.543 1.00 89.25 88 SER A N 1
ATOM 615 C CA . SER A 1 88 ? -5.372 15.421 4.358 1.00 89.25 88 SER A CA 1
ATOM 616 C C . SER A 1 88 ? -5.359 14.302 3.329 1.00 89.25 88 SER A C 1
ATOM 618 O O . SER A 1 88 ? -6.366 14.107 2.663 1.00 89.25 88 SER A O 1
ATOM 620 N N . ASP A 1 89 ? -4.236 13.603 3.153 1.00 96.75 89 ASP A N 1
ATOM 621 C CA . ASP A 1 89 ? -4.182 12.533 2.159 1.00 96.75 89 ASP A CA 1
ATOM 622 C C . ASP A 1 89 ? -4.892 11.294 2.697 1.00 96.75 89 ASP A C 1
ATOM 624 O O . ASP A 1 89 ? -4.570 10.802 3.773 1.00 96.75 89 ASP A O 1
ATOM 628 N N . ASP A 1 90 ? -5.844 10.779 1.937 1.00 97.06 90 ASP A N 1
ATOM 629 C CA . ASP A 1 90 ? -6.788 9.736 2.352 1.00 97.06 90 ASP A CA 1
ATOM 630 C C . ASP A 1 90 ? -6.805 8.545 1.373 1.00 97.06 90 ASP A C 1
ATOM 632 O O . ASP A 1 90 ? -7.477 7.531 1.591 1.00 97.06 90 ASP A O 1
ATOM 636 N N . THR A 1 91 ? -6.021 8.662 0.297 1.00 98.00 91 THR A N 1
ATOM 637 C CA . THR A 1 91 ? -5.991 7.732 -0.825 1.00 98.00 91 THR A CA 1
ATOM 638 C C . THR A 1 91 ? -4.559 7.486 -1.297 1.00 98.00 91 THR A C 1
ATOM 640 O O . THR A 1 91 ? -3.777 8.415 -1.493 1.00 98.00 91 THR A O 1
ATOM 643 N N . VAL A 1 92 ? -4.235 6.216 -1.538 1.00 98.38 92 VAL A N 1
ATOM 644 C CA . VAL A 1 92 ? -3.047 5.745 -2.257 1.00 98.38 92 VAL A CA 1
ATOM 645 C C . VAL A 1 92 ? -3.475 5.250 -3.637 1.00 98.38 92 VAL A C 1
ATOM 647 O O . VAL A 1 92 ? -4.292 4.336 -3.737 1.00 98.38 92 VAL A O 1
ATOM 650 N N . THR A 1 93 ? -2.890 5.799 -4.701 1.00 98.38 93 THR A N 1
ATOM 651 C CA . THR A 1 93 ? -3.143 5.374 -6.086 1.00 98.38 93 THR A CA 1
ATOM 652 C C . THR A 1 93 ? -1.868 4.862 -6.753 1.00 98.38 93 THR A C 1
ATOM 654 O O . THR A 1 93 ? -0.919 5.615 -6.966 1.00 98.38 93 THR A O 1
ATOM 657 N N . LEU A 1 94 ? -1.866 3.591 -7.160 1.00 98.25 94 LEU A N 1
ATOM 658 C CA . LEU A 1 94 ? -0.786 2.949 -7.918 1.00 98.25 94 LEU A CA 1
ATOM 659 C C . LEU A 1 94 ? -1.238 2.707 -9.366 1.00 98.25 94 LEU A C 1
ATOM 661 O O . LEU A 1 94 ? -2.171 1.940 -9.593 1.00 98.25 94 LEU A O 1
ATOM 665 N N . ASN A 1 95 ? -0.605 3.349 -10.349 1.00 97.44 95 ASN A N 1
ATOM 666 C CA . ASN A 1 95 ? -1.100 3.423 -11.735 1.00 97.44 95 ASN A CA 1
ATOM 667 C C . ASN A 1 95 ? -0.366 2.524 -12.753 1.00 97.44 95 ASN A C 1
ATOM 669 O O . ASN A 1 95 ? -0.638 2.594 -13.950 1.00 97.44 95 ASN A O 1
ATOM 673 N N . GLY A 1 96 ? 0.579 1.703 -12.302 1.00 96.88 96 GLY A N 1
ATOM 674 C CA . GLY A 1 96 ? 1.408 0.830 -13.138 1.00 96.88 96 GLY A CA 1
ATOM 675 C C . GLY A 1 96 ? 2.569 1.547 -13.826 1.00 96.88 96 GLY A C 1
ATOM 676 O O . GLY A 1 96 ? 3.240 0.945 -14.659 1.00 96.88 96 GLY A O 1
ATOM 677 N N . THR A 1 97 ? 2.799 2.825 -13.511 1.00 96.12 97 THR A N 1
ATOM 678 C CA . THR A 1 97 ? 3.856 3.661 -14.094 1.00 96.12 97 THR A CA 1
ATOM 679 C C . THR A 1 97 ? 4.471 4.584 -13.036 1.00 96.12 97 THR A C 1
ATOM 681 O O . THR A 1 97 ? 5.310 4.131 -12.264 1.00 96.12 97 THR A O 1
ATOM 684 N N . THR A 1 98 ? 4.066 5.854 -12.978 1.00 96.50 98 THR A N 1
ATOM 685 C CA . THR A 1 98 ? 4.709 6.935 -12.213 1.00 96.50 98 THR A CA 1
ATOM 686 C C . THR A 1 98 ? 4.503 6.860 -10.703 1.00 96.50 98 THR A C 1
ATOM 688 O O . THR A 1 98 ? 5.282 7.454 -9.962 1.00 96.50 98 THR A O 1
ATOM 691 N N . THR A 1 99 ? 3.484 6.139 -10.231 1.00 97.00 99 THR A N 1
ATOM 692 C CA . THR A 1 99 ? 3.185 5.991 -8.795 1.00 97.00 99 THR A CA 1
ATOM 693 C C . THR A 1 99 ? 3.404 4.568 -8.277 1.00 97.00 99 THR A C 1
ATOM 695 O O . THR A 1 99 ? 3.082 4.270 -7.132 1.00 97.00 99 THR A O 1
ATOM 698 N N . GLY A 1 100 ? 3.963 3.678 -9.104 1.00 97.00 100 GLY A N 1
ATOM 699 C CA . GLY A 1 100 ? 4.108 2.249 -8.818 1.00 97.00 100 GLY A CA 1
ATOM 700 C C . GLY A 1 100 ? 2.892 1.430 -9.231 1.00 97.00 100 GLY A C 1
ATOM 701 O O . GLY A 1 100 ? 2.120 1.856 -10.081 1.00 97.00 100 GLY A O 1
ATOM 702 N N . GLY A 1 101 ? 2.716 0.232 -8.674 1.00 96.88 101 GLY A N 1
ATOM 703 C CA . GLY A 1 101 ? 1.676 -0.723 -9.086 1.00 96.88 101 GLY A CA 1
ATOM 704 C C . GLY A 1 101 ? 2.216 -1.893 -9.905 1.00 96.88 101 GLY A C 1
ATOM 705 O O . GLY A 1 101 ? 1.460 -2.559 -10.617 1.00 96.88 101 GLY A O 1
ATOM 706 N N . TYR A 1 102 ? 3.517 -2.146 -9.805 1.00 97.44 102 TYR A N 1
ATOM 707 C CA . TYR A 1 102 ? 4.181 -3.297 -10.392 1.00 97.44 102 TYR A CA 1
ATOM 708 C C . TYR A 1 102 ? 4.095 -4.513 -9.479 1.00 97.44 102 TYR A C 1
ATOM 710 O O . TYR A 1 102 ? 4.014 -4.399 -8.260 1.00 97.44 102 TYR A O 1
ATOM 718 N N . VAL A 1 103 ? 4.153 -5.709 -10.068 1.00 97.56 103 VAL A N 1
ATOM 719 C CA . VAL A 1 103 ? 4.221 -6.944 -9.281 1.00 97.56 103 VAL A CA 1
ATOM 720 C C . VAL A 1 103 ? 5.379 -6.897 -8.277 1.00 97.56 103 VAL A C 1
ATOM 722 O O . VAL A 1 103 ? 6.517 -6.600 -8.642 1.00 97.56 103 VAL A O 1
ATOM 725 N N . GLY A 1 104 ? 5.076 -7.206 -7.017 1.00 96.75 104 GLY A N 1
ATOM 726 C CA . GLY A 1 104 ? 6.025 -7.143 -5.907 1.00 96.75 104 GLY A CA 1
ATOM 727 C C . GLY A 1 104 ? 6.001 -5.840 -5.107 1.00 96.75 104 GLY A C 1
ATOM 728 O O . GLY A 1 104 ? 6.547 -5.843 -4.007 1.00 96.75 104 GLY A O 1
ATOM 729 N N . ASP A 1 105 ? 5.345 -4.780 -5.590 1.00 98.00 105 ASP A N 1
ATOM 730 C CA . ASP A 1 105 ? 5.137 -3.559 -4.802 1.00 98.00 105 ASP A CA 1
ATOM 731 C C . ASP A 1 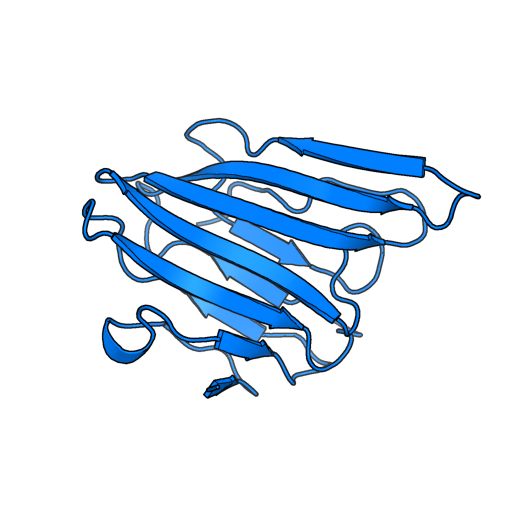105 ? 4.260 -3.852 -3.573 1.00 98.00 105 ASP A C 1
ATOM 733 O O . ASP A 1 105 ? 3.390 -4.733 -3.595 1.00 98.00 105 ASP A O 1
ATOM 737 N N . VAL A 1 106 ? 4.490 -3.112 -2.489 1.00 98.44 106 VAL A N 1
ATOM 738 C CA . VAL A 1 106 ? 3.886 -3.352 -1.177 1.00 98.44 106 VAL A CA 1
ATOM 739 C C . VAL A 1 106 ? 3.341 -2.056 -0.586 1.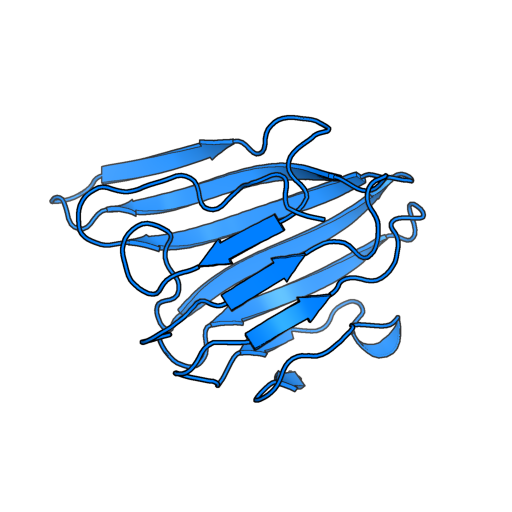00 98.44 106 VAL A C 1
ATOM 741 O O . VAL A 1 106 ? 4.013 -1.027 -0.590 1.00 98.44 106 VAL A O 1
ATOM 744 N N . VAL A 1 107 ? 2.141 -2.136 -0.013 1.00 98.50 107 VAL A N 1
ATOM 745 C CA . VAL A 1 107 ? 1.522 -1.091 0.807 1.00 98.50 107 VAL A CA 1
ATOM 746 C C . VAL A 1 107 ? 1.206 -1.687 2.177 1.00 98.50 107 VAL A C 1
ATOM 748 O O . VAL A 1 107 ? 0.434 -2.639 2.286 1.00 98.50 107 VAL A O 1
ATOM 751 N N . GLU A 1 108 ? 1.822 -1.158 3.225 1.00 98.44 108 GLU A N 1
ATOM 752 C CA . GLU A 1 108 ? 1.584 -1.544 4.618 1.00 98.44 108 GLU A CA 1
ATOM 753 C C . GLU A 1 108 ? 0.803 -0.439 5.318 1.00 98.44 108 GLU A C 1
ATOM 755 O O . GLU A 1 108 ? 1.151 0.738 5.199 1.00 98.44 108 GLU A O 1
ATOM 760 N N . ILE A 1 109 ? -0.277 -0.825 6.000 1.00 98.19 109 ILE A N 1
ATOM 761 C CA . ILE A 1 109 ? -1.207 0.103 6.644 1.00 98.19 109 ILE A CA 1
ATOM 762 C C . ILE A 1 109 ? -1.515 -0.380 8.056 1.00 98.19 109 ILE A C 1
ATOM 764 O O . ILE A 1 109 ? -1.780 -1.568 8.253 1.00 98.19 109 ILE A O 1
ATOM 768 N N . GLU A 1 110 ? -1.519 0.551 9.009 1.00 98.19 110 GLU A N 1
ATOM 769 C CA . GLU A 1 110 ? -1.866 0.317 10.411 1.00 98.19 110 GLU A CA 1
ATOM 770 C C . GLU A 1 110 ? -2.788 1.422 10.953 1.00 98.19 110 GLU A C 1
ATOM 772 O O . GLU A 1 110 ? -2.490 2.601 10.810 1.00 98.19 110 GLU A O 1
ATOM 777 N N . ASP A 1 111 ? -3.900 1.058 11.591 1.00 97.75 111 ASP A N 1
ATOM 778 C CA . ASP A 1 111 ? -4.760 1.969 12.361 1.00 97.75 111 ASP A CA 1
ATOM 779 C C . ASP A 1 111 ? -4.071 2.324 13.685 1.00 97.75 111 ASP A C 1
ATOM 781 O O . ASP A 1 111 ? -4.014 1.496 14.598 1.00 97.75 111 ASP A O 1
ATOM 785 N N . ILE A 1 112 ? -3.525 3.538 13.780 1.00 96.75 112 ILE A N 1
ATOM 786 C CA . ILE A 1 112 ? -2.685 3.963 14.913 1.00 96.75 112 ILE A CA 1
ATOM 787 C C . ILE A 1 112 ? -3.427 4.841 15.922 1.00 96.75 112 ILE A C 1
ATOM 789 O O . ILE A 1 112 ? -3.031 4.918 17.083 1.00 96.75 112 ILE A O 1
ATOM 793 N N . GLU A 1 113 ? -4.481 5.528 15.489 1.00 96.12 113 GLU A N 1
ATOM 794 C CA . GLU A 1 113 ? -5.287 6.441 16.298 1.00 96.12 113 GLU A CA 1
ATOM 795 C C . GLU A 1 113 ? -6.610 6.701 15.565 1.00 96.12 113 GLU A C 1
ATOM 797 O O . GLU A 1 113 ? -6.682 6.568 14.346 1.00 96.12 113 GLU A O 1
ATOM 802 N N . SER A 1 114 ? -7.656 7.123 16.281 1.00 96.19 114 SER A N 1
ATOM 803 C CA . SER A 1 114 ? -8.892 7.579 15.637 1.00 96.19 114 SER A CA 1
ATOM 804 C C . SER A 1 114 ? -8.586 8.620 14.554 1.00 96.19 114 SER A C 1
ATOM 806 O O . SER A 1 114 ? -7.889 9.603 14.816 1.00 96.19 114 SER A O 1
ATOM 808 N N . GLY A 1 115 ? -9.109 8.408 13.347 1.00 95.75 115 GLY A N 1
ATOM 809 C CA . GLY A 1 115 ? -8.859 9.295 12.209 1.00 95.75 115 GLY A CA 1
ATOM 810 C C . GLY A 1 115 ? -7.477 9.165 11.558 1.00 95.75 115 GLY A C 1
ATOM 811 O O . GLY A 1 115 ? -7.174 9.936 10.649 1.00 95.75 115 GLY A O 1
ATOM 812 N N . LYS A 1 116 ? -6.602 8.250 12.005 1.00 96.56 116 LYS A N 1
ATOM 813 C CA . LYS A 1 116 ? -5.219 8.167 11.511 1.00 96.56 116 LYS A CA 1
ATOM 814 C C . LYS A 1 116 ? -4.787 6.743 11.194 1.00 96.56 116 LYS A C 1
ATOM 816 O O . LYS A 1 116 ? -4.648 5.894 12.075 1.00 96.56 116 LYS A O 1
ATOM 821 N N . PHE A 1 117 ? -4.415 6.548 9.937 1.00 97.50 117 PHE A N 1
ATOM 822 C CA . PHE A 1 117 ? -3.710 5.364 9.473 1.00 97.50 117 PHE A CA 1
ATOM 823 C C . PHE A 1 117 ? -2.234 5.675 9.253 1.00 97.50 117 PHE A C 1
ATOM 825 O O . PHE A 1 117 ? -1.891 6.592 8.512 1.00 97.50 117 PHE A O 1
ATOM 832 N N . GLN A 1 118 ? -1.336 4.885 9.833 1.00 97.44 118 GLN A N 1
ATOM 833 C CA . GLN A 1 118 ? 0.043 4.848 9.373 1.00 97.44 118 GLN A CA 1
ATOM 834 C C . GLN A 1 118 ? 0.099 4.148 8.014 1.00 97.44 118 GLN A C 1
ATOM 836 O O . GLN A 1 118 ? -0.516 3.098 7.841 1.00 97.44 118 GLN A O 1
ATOM 841 N N . VAL A 1 119 ? 0.839 4.715 7.059 1.00 97.88 119 VAL A N 1
ATOM 842 C CA . VAL A 1 119 ? 1.051 4.116 5.734 1.00 97.88 119 VAL A CA 1
ATOM 843 C C . VAL A 1 119 ? 2.529 4.064 5.359 1.00 97.88 119 VAL A C 1
ATOM 845 O O . VAL A 1 119 ? 3.291 5.003 5.604 1.00 97.88 119 VAL A O 1
ATOM 848 N N . SER A 1 120 ? 2.943 2.950 4.763 1.00 98.00 120 SER A N 1
ATOM 849 C CA . SER A 1 120 ? 4.248 2.784 4.128 1.00 98.00 120 SER A CA 1
ATOM 850 C C . SER A 1 120 ? 4.059 2.137 2.764 1.00 98.00 120 SER A C 1
ATOM 852 O O . SER A 1 120 ? 3.531 1.031 2.663 1.00 98.00 120 SER A O 1
ATOM 854 N N . VAL A 1 121 ? 4.487 2.820 1.706 1.00 98.31 121 VAL A N 1
ATOM 855 C CA . VAL A 1 121 ? 4.474 2.278 0.340 1.00 98.31 121 VAL A CA 1
ATOM 856 C C . VAL A 1 121 ? 5.908 2.004 -0.090 1.00 98.31 121 VAL A C 1
ATOM 858 O O . VAL A 1 121 ? 6.763 2.881 -0.002 1.00 98.31 121 VAL A O 1
ATOM 861 N N . THR A 1 122 ? 6.188 0.802 -0.580 1.00 98.00 122 THR A N 1
ATOM 862 C CA . THR A 1 122 ? 7.494 0.447 -1.147 1.00 98.00 122 THR A CA 1
ATOM 863 C C . THR A 1 122 ? 7.310 -0.221 -2.496 1.00 98.00 122 THR A C 1
ATOM 865 O O . 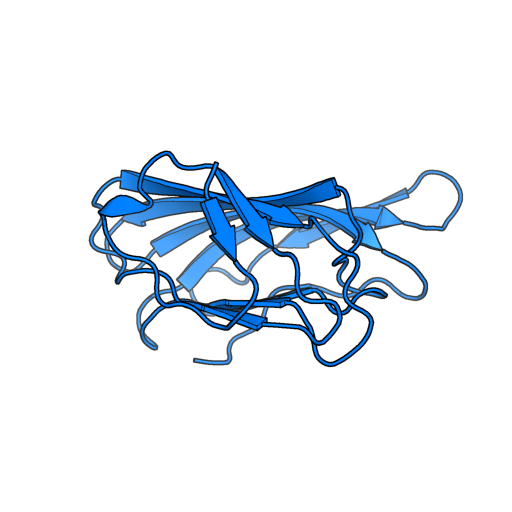THR A 1 122 ? 6.489 -1.124 -2.645 1.00 98.00 122 THR A O 1
ATOM 868 N N . GLY A 1 123 ? 8.056 0.226 -3.500 1.00 96.12 123 GLY A N 1
ATOM 869 C CA . GLY A 1 123 ? 7.893 -0.306 -4.846 1.00 96.12 123 GLY A CA 1
ATOM 870 C C . GLY A 1 123 ? 8.845 0.306 -5.854 1.00 96.12 123 GLY A C 1
ATOM 871 O O . GLY A 1 123 ? 9.853 0.912 -5.486 1.00 96.12 123 GLY A O 1
ATOM 872 N N . LYS A 1 124 ? 8.512 0.155 -7.132 1.00 95.19 124 LYS A N 1
ATOM 873 C CA . LYS A 1 124 ? 9.225 0.789 -8.246 1.00 95.19 124 LYS A CA 1
ATOM 874 C C . LYS A 1 124 ? 8.272 1.578 -9.130 1.00 95.19 124 LYS A C 1
ATOM 876 O O . LYS A 1 124 ? 7.107 1.219 -9.235 1.00 95.19 124 LYS A O 1
ATOM 881 N N . ALA A 1 125 ? 8.774 2.599 -9.804 1.00 95.44 125 ALA A N 1
ATOM 882 C CA . ALA A 1 125 ? 8.025 3.365 -10.791 1.00 95.44 125 ALA A CA 1
ATOM 883 C C . ALA A 1 125 ? 8.868 3.584 -12.047 1.00 95.44 125 ALA A C 1
ATOM 885 O O . ALA A 1 125 ? 10.055 3.267 -12.078 1.00 95.44 125 ALA A O 1
ATOM 886 N N . THR A 1 126 ? 8.222 4.082 -13.095 1.00 94.69 126 THR A N 1
ATOM 887 C CA . THR A 1 126 ? 8.863 4.413 -14.372 1.00 94.69 126 THR A CA 1
ATOM 888 C C . THR A 1 126 ? 8.373 5.758 -14.888 1.00 94.69 126 THR A C 1
ATOM 890 O O . THR A 1 126 ? 7.210 6.111 -14.663 1.00 94.69 126 THR A O 1
ATOM 893 N N . GLY A 1 127 ? 9.201 6.450 -15.668 1.00 92.31 127 GLY A N 1
ATOM 894 C CA . GLY A 1 127 ? 8.911 7.793 -16.171 1.00 92.31 127 GLY A CA 1
ATOM 895 C C . GLY A 1 127 ? 9.197 8.865 -15.119 1.00 92.31 127 GLY A C 1
ATOM 896 O O . GLY A 1 127 ? 10.153 8.760 -14.366 1.00 92.31 127 GLY A O 1
ATOM 897 N N . THR A 1 128 ? 8.381 9.919 -15.058 1.00 92.50 128 THR A N 1
ATOM 898 C CA . THR A 1 128 ? 8.523 10.941 -14.009 1.00 92.50 128 THR A CA 1
ATOM 899 C C . THR A 1 128 ? 7.754 10.506 -12.772 1.00 92.50 128 THR A C 1
ATOM 901 O O . THR A 1 128 ? 6.522 10.546 -12.782 1.00 92.50 128 THR A O 1
ATOM 904 N N . GLU A 1 129 ? 8.451 10.100 -11.712 1.00 94.31 129 GLU A N 1
ATOM 905 C CA . GLU A 1 129 ? 7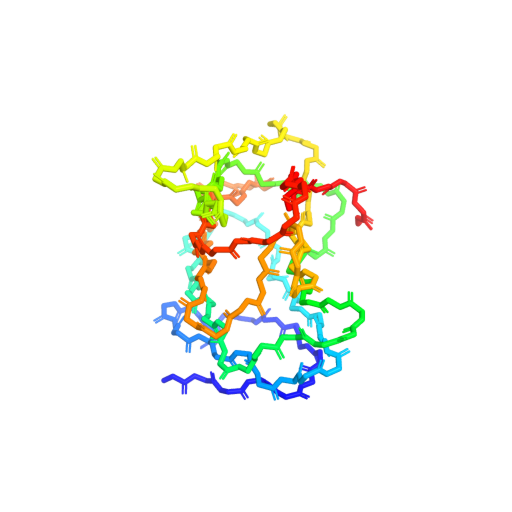.784 9.628 -10.502 1.00 94.31 129 GLU A CA 1
ATOM 906 C C . GLU A 1 129 ? 6.936 10.721 -9.855 1.00 94.31 129 GLU A C 1
ATOM 908 O O . GLU A 1 129 ? 7.333 11.886 -9.753 1.00 94.31 129 GLU A O 1
ATOM 913 N N . ALA A 1 130 ? 5.764 10.316 -9.384 1.00 95.75 130 ALA A N 1
ATOM 914 C CA . ALA A 1 130 ? 4.802 11.182 -8.731 1.00 95.75 130 ALA A CA 1
ATOM 915 C C . ALA A 1 130 ? 4.430 10.623 -7.358 1.00 95.75 130 ALA A C 1
ATOM 917 O O . ALA A 1 130 ? 4.605 9.434 -7.080 1.00 95.75 130 ALA A O 1
ATOM 918 N N . THR A 1 131 ? 3.883 11.491 -6.507 1.00 96.31 131 THR A N 1
ATOM 919 C CA . THR A 1 131 ? 3.317 11.048 -5.233 1.00 96.31 131 THR A CA 1
ATOM 920 C C . THR A 1 131 ? 2.173 10.058 -5.488 1.00 96.31 131 THR A C 1
ATOM 922 O O . THR A 1 131 ? 1.318 10.331 -6.335 1.00 96.31 131 THR A O 1
ATOM 925 N N . PRO A 1 132 ? 2.131 8.916 -4.780 1.00 97.44 132 PRO A N 1
ATOM 926 C CA . PRO A 1 132 ? 0.971 8.036 -4.808 1.00 97.44 132 PRO A CA 1
ATOM 927 C C . PRO A 1 132 ? -0.166 8.547 -3.907 1.00 97.44 132 PRO A C 1
ATOM 929 O O . PRO A 1 132 ? -1.256 7.987 -3.966 1.00 97.44 132 PRO A O 1
ATOM 932 N N . PHE A 1 133 ? 0.078 9.558 -3.066 1.00 98.06 133 PHE A N 1
ATOM 933 C CA . PHE A 1 133 ? -0.882 10.072 -2.087 1.00 98.06 133 PHE A CA 1
ATOM 934 C C . PHE A 1 133 ? -1.741 11.210 -2.649 1.00 98.06 133 PHE A C 1
ATOM 936 O O . PHE A 1 133 ? -1.240 12.072 -3.377 1.00 98.06 133 PHE A O 1
ATOM 943 N N . SER A 1 134 ? -3.023 11.219 -2.284 1.00 97.44 134 SER A N 1
ATOM 944 C CA . SER A 1 134 ? -3.981 12.279 -2.611 1.00 97.44 134 SER A CA 1
ATOM 945 C C . SER A 1 134 ? -5.133 12.337 -1.603 1.00 97.44 134 SER A C 1
ATOM 947 O O . SER A 1 134 ? -5.383 11.354 -0.907 1.00 97.44 134 SER A O 1
ATOM 949 N N . ALA A 1 135 ? -5.878 13.445 -1.607 1.00 96.06 135 ALA A N 1
ATOM 950 C CA . ALA A 1 135 ? -7.186 13.586 -0.962 1.00 96.06 135 ALA A CA 1
ATOM 951 C C . ALA A 1 135 ? -8.306 13.384 -2.001 1.00 96.06 135 ALA A C 1
ATOM 953 O O . ALA A 1 135 ? -8.440 14.197 -2.923 1.00 96.06 135 ALA A O 1
ATOM 954 N N . ALA A 1 136 ? -9.051 12.285 -1.912 1.00 93.06 136 ALA A N 1
ATOM 955 C CA . ALA A 1 136 ? -10.041 11.875 -2.909 1.00 93.06 136 ALA A CA 1
ATOM 956 C C . ALA A 1 136 ? -11.290 11.175 -2.331 1.00 93.06 136 ALA A C 1
ATOM 958 O O . ALA A 1 136 ? -12.139 10.751 -3.125 1.00 93.06 136 ALA A O 1
ATOM 959 N N . VAL A 1 137 ? -11.420 11.071 -1.001 1.00 89.19 137 VAL A N 1
ATOM 960 C CA . VAL A 1 137 ? -12.593 10.506 -0.298 1.00 89.19 137 VAL A CA 1
ATOM 961 C C . VAL A 1 137 ? -13.445 11.610 0.323 1.00 89.19 137 VAL A C 1
ATOM 963 O O . VAL A 1 137 ? -14.681 11.561 0.122 1.00 89.19 137 VAL A O 1
#

=== Feature glossary ===
Feature key, reading from the visual/contextual features back to the raw sequence:

Rendered structure images. Six rendered views show the 3D structure from the faces of a cube — i.e. along ±x, ±y, ±z. Rendering representation is drawn randomly per protein from cartoon (secondary-structure ribbons), sticks (backbone bonds), or molecular surface; coloring is either N→C rainbow (blue at the N-terminus through red at the C-terminus) or one color per chain.

Contact-map, Ramachandran, and PAE plots. The contact map is a binary N×N matrix image: pixel (i, j) is dark where Cα_i and Cα_j are within 8 Å and |i−j|>4. Because the |i−j|>4 filter removes local helical contacts, off-diagonal stripes parallel to the main diagonal indicate parallel β-sheets; stripes perpendicular to it indicate antiparallel β-sheets. The Ramachandran plot scatters every residue's (φ, ψ) pair against the sterically allowed regions. The PAE heatmap renders the predicted-aligned-error matrix.

InterPro / GO / CATH / organism. Database cross-references. InterPro integrates a dozen domain/family signature databases into unified entries with residue-range hits. GO terms attach function/process/location labels with evidence codes. CATH codes position the fold in a four-level structural taxonomy. Organism is the NCBI-taxonomy species name.

Nearest PDB structures. The Foldseek neighbor list gives the closest experimentally determined structures in the PDB, ranked by structural alignment. TM-score near 1 means near-identical fold; near 0.3 means only rough topology match. This is how one finds what a novel AlphaFold prediction most resembles in the solved-structure universe.

Predicted aligned error. PAE(i, j) answers: if I align the predicted and true structures on residue i, how far off (in Å) do I expect residue j to be? A block-diagonal PAE matrix with low values on the blocks and high values off-diagonal is the signature of a multi-domain protein with confidently predicted domains but uncertain inter-domain orientation.

Solvent-accessible surface area. Accessible surface area quantifies burial. A residue with SASA near zero is packed into the hydrophobic core; one with SASA >100 Å² sits on the surface. Computed here via the Shrake–Rupley numerical algorithm with a 1.4 Å probe.

B-factor. B-factor (Debye–Waller factor) reflects atomic displacement in the crystal lattice. It is an experimental observable (units Å²), not a prediction; low values mean the atom is pinned down, high values mean it moves or is heterogeneous across the crystal.

pLDDT. For AlphaFold models, the B-factor field carries pLDDT — the model's own estimate of local accuracy on a 0–100 scale. Regions with pLDDT<50 should be treated as essentially unmodeled; they often correspond to intrinsically disordered segments.

Backbone torsions (φ/ψ). φ (phi) and ψ (psi) are the two rotatable backbone dihedrals per residue: φ is the C(i-1)–N–Cα–C torsion, ψ is the N–Cα–C–N(i+1) torsion, both in degrees on (−180°, 180°]. α-helical residues cluster near (−60°, −45°); β-strand residues near (−120°, +130°). A Ramachandran plot is simply a scatter of (φ, ψ) for every residue.

Radius of gyration, Cα contacts, bounding box. Radius of gyration (Rg) is the root-mean-square distance of Cα atoms from their centroid — a single number for overall size and compactness. A globular domain of N residues has Rg ≈ 2.2·N^0.38 Å; an extended or disordered chain has a much larger Rg. The Cα contact count is the number of residue pairs whose Cα atoms are within 8 Å and are more than four positions apart in sequence — a standard proxy for tertiary packing density. The bounding box is the smallest axis-aligned box enclosing all Cα atoms.

Secondary structure (3-state, P-SEA). Three-state secondary structure (P-SEA) collapses the eight DSSP classes into helix (a), strand (b), and coil (c). P-SEA assigns these from Cα geometry alone — distances and angles — without requiring backbone oxygens, so it works on any Cα trace.

Secondary structure (8-state, DSSP). DSSP 8-state secondary structure assigns each residue one of H (α-helix), G (3₁₀-helix), I (π-helix), E (extended β-strand), B (isolated β-bridge), T (hydrogen-bonded turn), S (bend), or '-' (coil). The assignment is computed from backbone hydrogen-bond geometry via the Kabsch–Sander algorithm.

Foldseek 3Di. A 3Di character summarizes, for each residue, the relative orientation of the Cα frame of its nearest spatial neighbor. Because it encodes fold topology rather than chemistry, 3Di alignments detect remote structural similarity that sequence alignment misses.

mmCIF coordinates. The mmCIF block holds the 3D Cartesian coordinates of each backbone atom (N, Cα, C, O) in ångströms. mmCIF is the PDB's canonical archive format — a tagged-loop text representation of the atomic model.

Sequence. Sequence gives the chain of amino acids in standard one-letter code (A=alanine, C=cysteine, …, Y=tyrosine), read N→C. It is the only feature that is directly encoded by the gene; all structural features are derived from the folded form of this sequence.